Protein AF-A0AAD1DN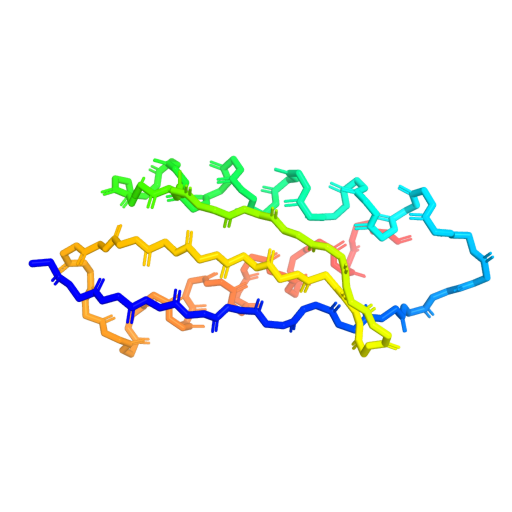Q5-F1 (afdb_monomer_lite)

pLDDT: mean 88.0, std 9.21, range [48.44, 96.12]

Secondary structure (DSSP, 8-state):
-EEEEEEE---SS-HHHHHHHHHHHHHHHHHTT-EEEEEEEETTEEEEEEEESS-HHHHHHHHHHHHHHHHTT-

Sequence (74 aa):
MERYHILIPFWGDDISEDFNFRYELCDYIESMEAVVYEEGTGDNGMHLFFETCIPANEIKKKIKEWAYTKERVM

Structure (mmCIF, N/CA/C/O backbone):
data_AF-A0AAD1DNQ5-F1
#
_entry.id   AF-A0AAD1DNQ5-F1
#
loop_
_atom_site.group_PDB
_atom_site.id
_atom_site.type_symbol
_atom_site.label_atom_id
_atom_site.label_alt_id
_atom_site.label_comp_id
_atom_site.label_asym_id
_atom_site.label_entity_id
_atom_site.label_seq_id
_atom_site.pdbx_PDB_ins_code
_atom_site.Cartn_x
_atom_site.Cartn_y
_atom_site.Cartn_z
_atom_site.occupancy
_atom_site.B_iso_or_equiv
_atom_site.auth_seq_id
_atom_site.auth_comp_id
_atom_site.auth_asym_id
_atom_site.auth_atom_id
_atom_site.pdbx_PDB_model_num
ATOM 1 N N . MET A 1 1 ? -12.461 5.991 9.470 1.00 80.88 1 MET A N 1
ATOM 2 C CA . MET A 1 1 ? -11.363 5.448 8.655 1.00 80.88 1 MET A CA 1
ATOM 3 C C . MET A 1 1 ? -10.414 6.581 8.346 1.00 80.88 1 MET A C 1
ATOM 5 O O . MET A 1 1 ? -10.868 7.672 8.013 1.00 80.88 1 MET A O 1
ATOM 9 N N . GLU A 1 2 ? -9.128 6.349 8.563 1.00 88.38 2 GLU A N 1
ATOM 10 C CA . GLU A 1 2 ? -8.068 7.294 8.226 1.00 88.38 2 GLU A CA 1
ATOM 11 C C . GLU A 1 2 ? -7.568 6.994 6.814 1.00 88.38 2 GLU A C 1
ATOM 13 O O . GLU A 1 2 ? -7.572 5.838 6.391 1.00 88.38 2 GLU A O 1
ATOM 18 N N . ARG A 1 3 ? -7.171 8.041 6.087 1.00 93.19 3 ARG A N 1
ATOM 19 C CA . ARG A 1 3 ? -6.682 7.943 4.709 1.00 93.19 3 ARG A CA 1
ATOM 20 C C . ARG A 1 3 ? -5.174 8.075 4.678 1.00 93.19 3 ARG A C 1
ATOM 22 O O . ARG A 1 3 ? -4.611 8.944 5.345 1.00 93.19 3 ARG A O 1
ATOM 29 N N . TYR A 1 4 ? -4.550 7.248 3.858 1.00 94.06 4 TYR A N 1
ATOM 30 C CA . TYR A 1 4 ? -3.109 7.137 3.752 1.00 94.06 4 TYR A CA 1
ATOM 31 C C . TYR A 1 4 ? -2.669 7.139 2.296 1.00 94.06 4 TYR A C 1
ATOM 33 O O . TYR A 1 4 ? -3.397 6.716 1.400 1.00 94.06 4 TYR A O 1
ATOM 41 N N . HIS A 1 5 ? -1.447 7.622 2.090 1.00 93.75 5 HIS A N 1
ATOM 42 C CA . HIS A 1 5 ? -0.773 7.659 0.802 1.00 93.75 5 HIS A CA 1
ATOM 43 C C . HIS A 1 5 ? 0.627 7.068 0.963 1.00 93.75 5 HIS A C 1
ATOM 45 O O . HIS A 1 5 ? 1.383 7.481 1.846 1.00 93.75 5 HIS A O 1
ATOM 51 N N . ILE A 1 6 ? 0.958 6.094 0.118 1.00 91.62 6 ILE A N 1
ATOM 52 C CA . ILE A 1 6 ? 2.306 5.541 -0.017 1.00 91.62 6 ILE A CA 1
ATOM 53 C C . ILE A 1 6 ? 2.863 5.956 -1.373 1.00 91.62 6 ILE A C 1
ATOM 55 O O . ILE A 1 6 ? 2.199 5.808 -2.400 1.00 91.62 6 ILE A O 1
ATOM 59 N N . LEU A 1 7 ? 4.098 6.452 -1.351 1.00 91.62 7 LEU A N 1
ATOM 60 C CA . LEU A 1 7 ? 4.933 6.632 -2.529 1.00 91.62 7 LEU A CA 1
ATOM 61 C C . LEU A 1 7 ? 5.968 5.508 -2.560 1.00 91.62 7 LEU A C 1
ATOM 63 O O . LEU A 1 7 ? 6.776 5.387 -1.637 1.00 91.62 7 LEU A O 1
ATOM 67 N N . ILE A 1 8 ? 5.937 4.715 -3.621 1.00 88.12 8 ILE A N 1
ATOM 68 C CA . ILE A 1 8 ? 6.940 3.703 -3.935 1.00 88.12 8 ILE A CA 1
ATOM 69 C C . ILE A 1 8 ? 7.821 4.322 -5.026 1.00 88.12 8 ILE A C 1
ATOM 71 O O . ILE A 1 8 ? 7.331 4.488 -6.144 1.00 88.12 8 ILE A O 1
ATOM 75 N N . PRO A 1 9 ? 9.066 4.741 -4.732 1.00 86.31 9 PRO A N 1
ATOM 76 C CA . PRO A 1 9 ? 9.944 5.261 -5.776 1.00 86.31 9 PRO A CA 1
ATOM 77 C C . PRO A 1 9 ? 10.260 4.165 -6.803 1.00 86.31 9 PRO A C 1
ATOM 79 O O . PRO A 1 9 ? 9.997 2.997 -6.546 1.00 86.31 9 PRO A O 1
ATOM 82 N N . PHE A 1 10 ? 10.799 4.533 -7.962 1.00 85.31 10 PHE A N 1
ATOM 83 C CA . PHE A 1 10 ? 11.366 3.555 -8.895 1.00 85.31 10 PHE A CA 1
ATOM 84 C C . PHE A 1 10 ? 12.756 3.152 -8.401 1.00 85.31 10 PHE A C 1
ATOM 86 O O . PHE A 1 10 ? 13.566 4.034 -8.093 1.00 85.31 10 PHE A O 1
ATOM 93 N N . TRP A 1 11 ? 13.024 1.851 -8.286 1.00 75.06 11 TRP A N 1
ATOM 94 C CA . TRP A 1 11 ? 14.279 1.352 -7.702 1.00 75.06 11 TRP A CA 1
ATOM 95 C C . TRP A 1 11 ? 15.211 0.702 -8.729 1.00 75.06 11 TRP A C 1
ATOM 97 O O . TRP A 1 11 ? 16.387 0.508 -8.417 1.00 75.06 11 TRP A O 1
ATOM 107 N N . GLY A 1 12 ? 14.732 0.405 -9.942 1.00 68.62 12 GLY A N 1
ATOM 108 C CA . GLY A 1 12 ? 15.496 -0.321 -10.959 1.00 68.62 12 GLY A CA 1
ATOM 109 C C . GLY A 1 12 ? 15.336 0.205 -12.385 1.00 68.62 12 GLY A C 1
ATOM 110 O O . GLY A 1 12 ? 14.571 1.126 -12.663 1.00 68.62 12 GLY A O 1
ATOM 111 N N . ASP A 1 13 ? 16.085 -0.415 -13.299 1.00 73.75 13 ASP A N 1
ATOM 112 C CA . ASP A 1 13 ? 15.982 -0.170 -14.744 1.00 73.75 13 ASP A CA 1
ATOM 113 C C . ASP A 1 13 ? 14.772 -0.898 -15.368 1.00 73.75 13 ASP A C 1
ATOM 115 O O . ASP A 1 13 ? 14.356 -0.572 -16.482 1.00 73.75 13 ASP A O 1
ATOM 119 N N . ASP A 1 14 ? 14.206 -1.883 -14.654 1.00 80.88 14 ASP A N 1
ATOM 120 C CA . ASP A 1 14 ? 13.023 -2.640 -15.060 1.00 80.88 14 ASP A CA 1
ATOM 121 C C . ASP A 1 14 ? 11.798 -2.244 -14.228 1.00 80.88 14 ASP A C 1
ATOM 123 O O . ASP A 1 14 ? 11.573 -2.708 -13.110 1.00 80.88 14 ASP A O 1
ATOM 127 N N . ILE A 1 15 ? 10.956 -1.412 -14.833 1.00 83.44 15 ILE A N 1
ATOM 128 C CA . ILE A 1 15 ? 9.709 -0.937 -14.234 1.00 83.44 15 ILE A CA 1
ATOM 129 C C . ILE A 1 15 ? 8.710 -2.074 -13.942 1.00 83.44 15 ILE A C 1
ATOM 131 O O . ILE A 1 15 ? 7.770 -1.885 -13.172 1.00 83.44 15 ILE A O 1
ATOM 135 N N . SER A 1 16 ? 8.861 -3.258 -14.549 1.00 84.94 16 SER A N 1
ATOM 136 C CA . SER A 1 16 ? 7.953 -4.384 -14.304 1.00 84.94 16 SER A CA 1
ATOM 137 C C . SER A 1 16 ? 8.101 -4.964 -12.894 1.00 84.94 16 SER A C 1
ATOM 139 O O . SER A 1 16 ? 7.097 -5.355 -12.296 1.00 84.94 16 SER A O 1
ATOM 141 N N . GLU A 1 17 ? 9.309 -4.948 -12.323 1.00 84.31 17 GLU A N 1
ATOM 142 C CA . GLU A 1 17 ? 9.546 -5.343 -10.929 1.00 84.31 17 GLU A CA 1
ATOM 143 C C . GLU A 1 17 ? 8.909 -4.346 -9.958 1.00 84.31 17 GLU A C 1
ATOM 145 O O . GLU A 1 17 ? 8.241 -4.751 -9.004 1.00 84.31 17 GLU A O 1
ATOM 150 N N . ASP A 1 18 ? 9.020 -3.052 -10.263 1.00 84.88 18 ASP A N 1
ATOM 151 C CA . ASP A 1 18 ? 8.364 -1.980 -9.516 1.00 84.88 18 ASP A CA 1
ATOM 152 C C . ASP A 1 18 ? 6.830 -2.179 -9.519 1.00 84.88 18 ASP A C 1
ATOM 154 O O . ASP A 1 18 ? 6.186 -2.192 -8.463 1.00 84.88 18 ASP A O 1
ATOM 158 N N . PHE A 1 19 ? 6.223 -2.423 -10.688 1.00 87.88 19 PHE A N 1
ATOM 159 C CA . PHE A 1 19 ? 4.784 -2.701 -10.777 1.00 87.88 19 PHE A CA 1
ATOM 160 C C . PHE A 1 19 ? 4.374 -3.959 -10.004 1.00 87.88 19 PHE A C 1
ATOM 162 O O . PHE A 1 19 ? 3.347 -3.936 -9.323 1.00 87.88 19 PHE A O 1
ATOM 169 N N . ASN A 1 20 ? 5.164 -5.033 -10.073 1.00 89.19 20 ASN A N 1
ATOM 170 C CA . ASN A 1 20 ? 4.901 -6.250 -9.304 1.00 89.19 20 ASN A CA 1
ATOM 171 C C . ASN A 1 20 ? 4.914 -5.966 -7.800 1.00 89.19 20 ASN A C 1
ATOM 173 O O . ASN A 1 20 ? 3.967 -6.337 -7.108 1.00 89.19 20 ASN A O 1
ATOM 177 N N . PHE A 1 21 ? 5.920 -5.242 -7.304 1.00 88.81 21 PHE A N 1
ATOM 178 C CA . PHE A 1 21 ? 5.991 -4.848 -5.898 1.00 88.81 21 PHE A CA 1
ATOM 179 C C . PHE A 1 21 ? 4.758 -4.042 -5.465 1.00 88.81 21 PHE A C 1
ATOM 181 O O . PHE A 1 21 ? 4.202 -4.280 -4.391 1.00 88.81 21 PHE A O 1
ATOM 188 N N . ARG A 1 22 ? 4.286 -3.114 -6.311 1.00 90.44 22 ARG A N 1
ATOM 189 C CA . ARG A 1 22 ? 3.058 -2.350 -6.052 1.00 90.44 22 ARG A CA 1
ATOM 190 C C . ARG A 1 22 ? 1.841 -3.262 -5.899 1.00 90.44 22 ARG A C 1
ATOM 192 O O . ARG A 1 22 ? 1.094 -3.080 -4.942 1.00 90.44 22 ARG A O 1
ATOM 199 N N . TYR A 1 23 ? 1.648 -4.223 -6.805 1.00 91.44 23 TYR A N 1
ATOM 200 C CA . TYR A 1 23 ? 0.517 -5.154 -6.726 1.00 91.44 23 TYR A CA 1
ATOM 201 C C . TYR A 1 23 ? 0.565 -6.002 -5.455 1.00 91.44 23 TYR A C 1
ATOM 203 O O . TYR A 1 23 ? -0.434 -6.104 -4.750 1.00 91.44 23 TYR A O 1
ATOM 211 N N . GLU A 1 24 ? 1.736 -6.534 -5.100 1.00 93.06 24 GLU A N 1
ATOM 212 C CA . GLU A 1 24 ? 1.868 -7.308 -3.865 1.00 93.06 24 GLU A CA 1
ATOM 213 C C . GLU A 1 24 ? 1.608 -6.455 -2.609 1.00 93.06 24 GLU A C 1
ATOM 215 O O . GLU A 1 24 ? 1.069 -6.951 -1.615 1.00 93.06 24 GLU A O 1
ATOM 220 N N . LEU A 1 25 ? 1.978 -5.169 -2.637 1.00 92.31 25 LEU A N 1
ATOM 221 C CA . LEU A 1 25 ? 1.690 -4.243 -1.545 1.00 92.31 25 LEU A CA 1
ATOM 222 C C . LEU A 1 25 ? 0.190 -3.928 -1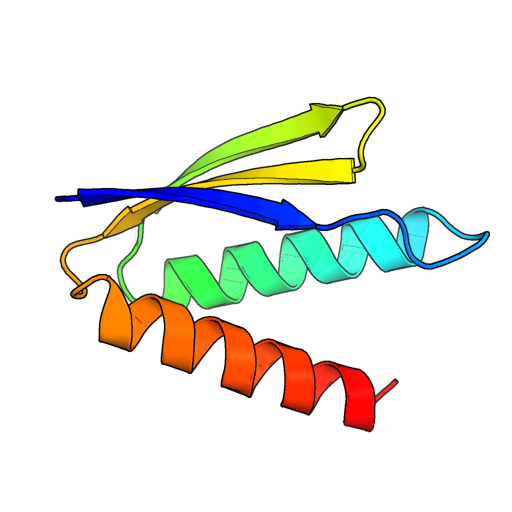.452 1.00 92.31 25 LEU A C 1
ATOM 224 O O . LEU A 1 25 ? -0.327 -3.846 -0.338 1.00 92.31 25 LEU A O 1
ATOM 228 N N . CYS A 1 26 ? -0.514 -3.786 -2.581 1.00 93.06 26 CYS A N 1
ATOM 229 C CA . CYS A 1 26 ? -1.975 -3.662 -2.599 1.00 93.06 26 CYS A CA 1
ATOM 230 C C . CYS A 1 26 ? -2.632 -4.865 -1.918 1.00 93.06 26 CYS A C 1
ATOM 232 O O . CYS A 1 26 ? -3.373 -4.676 -0.954 1.00 93.06 26 CYS A O 1
ATOM 234 N N . ASP A 1 27 ? -2.281 -6.082 -2.340 1.00 94.38 27 ASP A N 1
ATOM 235 C CA . ASP A 1 27 ? -2.818 -7.322 -1.766 1.00 94.38 27 ASP A CA 1
ATOM 236 C C . ASP A 1 27 ? -2.563 -7.395 -0.254 1.00 94.38 27 ASP A C 1
ATOM 238 O O . ASP A 1 27 ? -3.434 -7.775 0.534 1.00 94.38 27 ASP A O 1
ATOM 242 N N . TYR A 1 28 ? -1.364 -6.994 0.181 1.00 94.50 28 TYR A N 1
ATOM 243 C CA . TYR A 1 28 ? -1.030 -6.950 1.599 1.00 94.50 28 TYR A CA 1
ATOM 244 C C . TYR A 1 28 ? -1.882 -5.933 2.366 1.00 94.50 28 TYR A C 1
ATOM 246 O O . TYR A 1 28 ? -2.389 -6.254 3.442 1.00 94.50 28 TYR A O 1
ATOM 254 N N . ILE A 1 29 ? -2.066 -4.725 1.828 1.00 93.94 29 ILE A N 1
ATOM 255 C CA . ILE A 1 29 ? -2.909 -3.687 2.431 1.00 93.94 29 ILE A CA 1
ATOM 256 C C . ILE A 1 29 ? -4.349 -4.188 2.563 1.00 93.94 29 ILE A C 1
ATOM 258 O O . ILE A 1 29 ? -4.909 -4.131 3.660 1.00 93.94 29 ILE A O 1
ATOM 262 N N . GLU A 1 30 ? -4.917 -4.757 1.503 1.00 93.19 30 GLU A N 1
ATOM 263 C CA . GLU A 1 30 ? -6.279 -5.298 1.523 1.00 93.19 30 GLU A CA 1
ATOM 264 C C . GLU A 1 30 ? -6.438 -6.466 2.508 1.00 93.19 30 GLU A C 1
ATOM 266 O O . GLU A 1 30 ? -7.445 -6.556 3.215 1.00 93.19 30 GLU A O 1
ATOM 271 N N . SER A 1 31 ? -5.409 -7.309 2.663 1.00 94.56 31 SER A N 1
ATOM 272 C CA . SER A 1 31 ? -5.405 -8.402 3.651 1.00 94.56 31 SER A CA 1
ATOM 273 C C . SER A 1 31 ? -5.496 -7.925 5.110 1.00 94.56 31 SER A C 1
ATOM 275 O O . SER A 1 31 ? -5.858 -8.699 5.996 1.00 94.56 31 SER A O 1
ATOM 277 N N . MET A 1 32 ? -5.186 -6.651 5.372 1.00 92.88 32 MET A N 1
ATOM 278 C CA . MET A 1 32 ? -5.260 -6.020 6.692 1.00 92.88 32 MET A CA 1
ATOM 279 C C . MET A 1 32 ? -6.582 -5.269 6.928 1.00 92.88 32 MET A C 1
ATOM 281 O O . MET A 1 32 ? -6.624 -4.371 7.768 1.00 92.88 32 MET A O 1
ATOM 285 N N . GLU A 1 33 ? -7.648 -5.595 6.190 1.00 89.19 33 GLU A N 1
ATOM 286 C CA . GLU A 1 33 ? -8.949 -4.903 6.258 1.00 89.19 33 GLU A CA 1
ATOM 287 C C . GLU A 1 33 ? -8.864 -3.405 5.901 1.00 89.19 33 GLU A C 1
ATOM 289 O O . GLU A 1 33 ? -9.674 -2.586 6.347 1.00 89.19 33 GLU A O 1
ATOM 294 N N . ALA A 1 34 ? -7.860 -3.021 5.1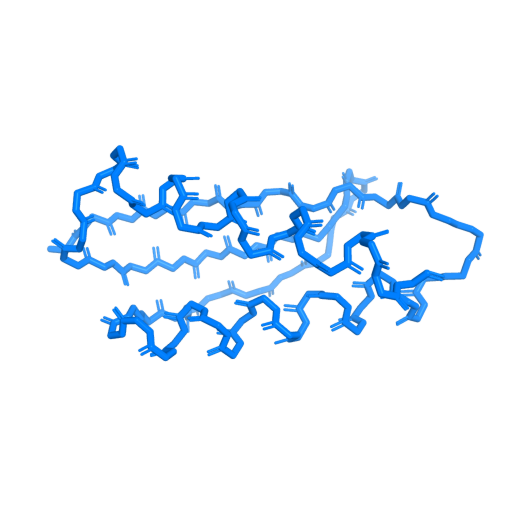12 1.00 91.62 34 ALA A N 1
ATOM 295 C CA . ALA A 1 34 ? -7.809 -1.714 4.477 1.00 91.62 34 ALA A CA 1
ATOM 296 C C . ALA A 1 34 ? -8.433 -1.781 3.078 1.00 91.62 34 ALA A C 1
ATOM 298 O O . ALA A 1 34 ? -8.529 -2.845 2.476 1.00 91.62 34 ALA A O 1
ATOM 299 N N . VAL A 1 35 ? -8.845 -0.632 2.553 1.00 94.06 35 VAL A N 1
ATOM 300 C CA . VAL A 1 35 ? -9.417 -0.520 1.208 1.00 94.06 35 VAL A CA 1
ATOM 301 C C . VAL A 1 35 ? -8.504 0.361 0.376 1.00 94.06 35 VAL A C 1
ATOM 303 O O . VAL A 1 35 ? -8.375 1.552 0.667 1.00 94.06 35 VAL A O 1
ATOM 306 N N . VAL A 1 36 ? -7.873 -0.213 -0.649 1.00 93.25 36 VAL A N 1
ATOM 307 C CA . VAL A 1 36 ? -7.162 0.555 -1.676 1.00 93.25 36 VAL A CA 1
ATOM 308 C C . VAL A 1 36 ? -8.211 1.107 -2.634 1.00 93.25 36 VAL A C 1
ATOM 310 O O . VAL A 1 36 ? -8.962 0.353 -3.245 1.00 93.25 36 VAL A O 1
ATOM 313 N N . TYR A 1 37 ? -8.311 2.429 -2.736 1.00 92.81 37 TYR A N 1
ATOM 314 C CA . TYR A 1 37 ? -9.339 3.075 -3.563 1.00 92.81 37 TYR A CA 1
ATOM 315 C C . TYR A 1 37 ? -8.764 3.792 -4.784 1.00 92.81 37 TYR A C 1
ATOM 317 O O . TYR A 1 37 ? -9.512 4.131 -5.699 1.00 92.81 37 TYR A O 1
ATOM 325 N N . GLU A 1 38 ? -7.453 4.035 -4.810 1.00 92.56 38 GLU A N 1
ATOM 326 C CA . GLU A 1 38 ? -6.776 4.642 -5.949 1.00 92.56 38 GLU A CA 1
ATOM 327 C C . GLU A 1 38 ? -5.321 4.174 -6.016 1.00 92.56 38 GLU A C 1
ATOM 329 O O . GLU A 1 38 ? -4.598 4.158 -5.016 1.00 92.56 38 GLU A O 1
ATOM 334 N N . GLU A 1 39 ? -4.890 3.823 -7.223 1.00 91.19 39 GLU A N 1
ATOM 335 C CA . GLU A 1 39 ? -3.503 3.542 -7.559 1.00 91.19 39 GLU A CA 1
ATOM 336 C C . GLU A 1 39 ? -3.105 4.328 -8.809 1.00 91.19 39 GLU A C 1
ATOM 338 O O . GLU A 1 39 ? -3.913 4.552 -9.712 1.00 91.19 39 GLU A O 1
ATOM 343 N N . GLY A 1 40 ? -1.847 4.753 -8.875 1.00 89.25 40 GLY A N 1
ATOM 344 C CA . GLY A 1 40 ? -1.359 5.539 -9.999 1.00 89.25 40 GLY A CA 1
ATOM 345 C C . GLY A 1 40 ? 0.150 5.491 -10.146 1.00 89.25 40 GLY A C 1
ATOM 346 O O . GLY A 1 40 ? 0.866 5.014 -9.266 1.00 89.25 40 GLY A O 1
ATOM 347 N N . THR A 1 41 ? 0.624 6.016 -11.267 1.00 90.94 41 THR A N 1
ATOM 348 C CA . THR A 1 41 ? 2.046 6.190 -11.556 1.00 90.94 41 THR A CA 1
ATOM 349 C C . THR A 1 41 ? 2.276 7.656 -11.889 1.00 90.94 41 THR A C 1
ATOM 351 O O . THR A 1 41 ? 1.563 8.220 -12.718 1.00 90.94 41 THR A O 1
ATOM 354 N N . GLY A 1 42 ? 3.238 8.276 -11.216 1.00 86.50 42 GLY A N 1
ATOM 355 C CA . GLY A 1 42 ? 3.685 9.642 -11.458 1.00 86.50 42 GLY A CA 1
ATOM 356 C C . GLY A 1 42 ? 5.185 9.686 -11.740 1.00 86.50 42 GLY A C 1
ATOM 357 O O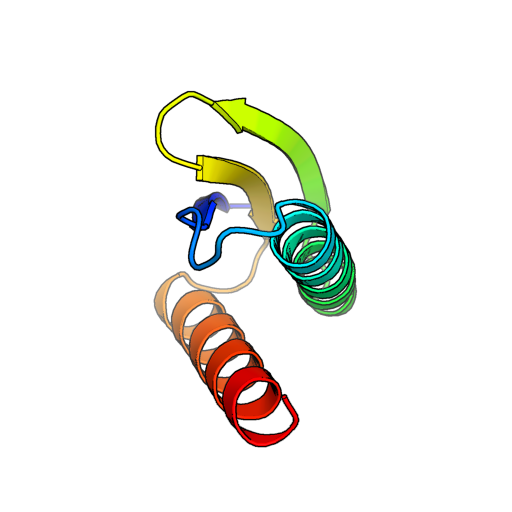 . GLY A 1 42 ? 5.880 8.673 -11.667 1.00 86.50 42 GLY A O 1
ATOM 358 N N . ASP A 1 43 ? 5.699 10.881 -12.025 1.00 85.88 43 ASP A N 1
ATOM 359 C CA . ASP A 1 43 ? 7.119 11.087 -12.352 1.00 85.88 43 ASP A CA 1
ATOM 360 C C . ASP A 1 43 ? 8.072 10.691 -11.207 1.00 85.88 43 ASP A C 1
ATOM 362 O O . ASP A 1 43 ? 9.253 10.439 -11.428 1.00 85.88 43 ASP A O 1
ATOM 366 N N . ASN A 1 44 ? 7.573 10.649 -9.969 1.00 86.94 44 ASN A N 1
ATOM 367 C CA . ASN A 1 44 ? 8.332 10.340 -8.758 1.00 86.94 44 ASN A CA 1
ATOM 368 C C . ASN A 1 44 ? 8.113 8.915 -8.226 1.00 86.94 44 ASN A C 1
ATOM 370 O O . ASN A 1 44 ? 8.640 8.595 -7.157 1.00 86.94 44 ASN A O 1
ATOM 374 N N . GLY A 1 45 ? 7.352 8.078 -8.935 1.00 89.31 45 GLY A N 1
ATOM 375 C CA . GLY A 1 45 ? 7.111 6.691 -8.553 1.00 89.31 45 GLY A CA 1
ATOM 376 C C . GLY A 1 45 ? 5.652 6.272 -8.660 1.00 89.31 45 GLY A C 1
ATOM 377 O O . GLY A 1 45 ? 4.823 6.904 -9.314 1.00 89.31 45 GLY A O 1
ATOM 378 N N . MET A 1 46 ? 5.327 5.178 -7.987 1.00 90.81 46 MET A N 1
ATOM 379 C CA . MET A 1 46 ? 3.972 4.654 -7.901 1.00 90.81 46 MET A CA 1
ATOM 380 C C . MET A 1 46 ? 3.294 5.120 -6.620 1.00 90.81 46 MET A C 1
ATOM 382 O O . MET A 1 46 ? 3.899 5.212 -5.551 1.00 90.81 46 MET A O 1
ATOM 386 N N . HIS A 1 47 ? 2.006 5.398 -6.737 1.00 92.69 47 HIS A N 1
ATOM 387 C CA . HIS A 1 47 ? 1.175 5.946 -5.684 1.00 92.69 47 HIS A CA 1
ATOM 388 C C . HIS A 1 47 ? 0.095 4.940 -5.319 1.00 92.69 47 HIS A C 1
ATOM 390 O O . HIS A 1 47 ? -0.602 4.445 -6.204 1.00 92.69 47 HIS A O 1
ATOM 396 N N . LEU A 1 48 ? -0.059 4.689 -4.021 1.00 93.81 48 LEU A N 1
ATOM 397 C CA . LEU A 1 48 ? -1.165 3.918 -3.464 1.00 93.81 48 LEU A CA 1
ATOM 398 C C . LEU A 1 48 ? -1.907 4.759 -2.438 1.00 93.81 48 LEU A C 1
ATOM 400 O O . LEU A 1 48 ? -1.301 5.261 -1.486 1.00 93.81 48 LEU A O 1
ATOM 404 N N . PHE A 1 49 ? -3.215 4.884 -2.624 1.00 94.75 49 PHE A N 1
ATOM 405 C CA . PHE A 1 49 ? -4.113 5.544 -1.693 1.00 94.75 49 PHE A CA 1
ATOM 406 C C . PHE A 1 49 ? -5.082 4.527 -1.114 1.00 94.75 49 PHE A C 1
ATOM 408 O O . PHE A 1 49 ? -5.748 3.783 -1.838 1.00 94.75 49 PHE A O 1
ATOM 415 N N . PHE A 1 50 ? -5.162 4.503 0.209 1.00 95.81 50 PHE A N 1
ATOM 416 C CA . PHE A 1 50 ? -5.986 3.537 0.911 1.00 95.81 50 PHE A CA 1
ATOM 417 C C . PHE A 1 50 ? -6.560 4.119 2.193 1.00 95.81 50 PHE A C 1
ATOM 419 O O . PHE A 1 50 ? -6.058 5.103 2.745 1.00 95.81 50 PHE A O 1
ATOM 426 N N . GLU A 1 51 ? -7.626 3.499 2.675 1.00 96.12 51 GLU A N 1
ATOM 427 C CA . GLU A 1 51 ? -8.239 3.826 3.951 1.00 96.12 51 GLU A CA 1
ATOM 428 C C . GLU A 1 51 ? -8.268 2.620 4.882 1.00 96.12 51 GLU A C 1
ATOM 430 O O . GLU A 1 51 ? -8.409 1.479 4.452 1.00 96.12 51 GLU A O 1
ATOM 435 N N . THR A 1 52 ? -8.095 2.863 6.178 1.00 95.00 52 THR A N 1
ATOM 436 C CA . THR A 1 52 ? -8.114 1.796 7.182 1.00 95.00 52 THR A CA 1
ATOM 437 C C . THR A 1 52 ? -8.589 2.312 8.537 1.00 95.00 52 THR A C 1
ATOM 439 O O . THR A 1 52 ? -8.616 3.517 8.810 1.00 95.00 52 THR A O 1
ATOM 442 N N . CYS A 1 53 ? -9.002 1.385 9.395 1.00 93.94 53 CYS A N 1
ATOM 443 C CA . CYS A 1 53 ? -9.224 1.630 10.819 1.00 93.94 53 CYS A CA 1
ATOM 444 C C . CYS A 1 53 ? -7.964 1.365 11.661 1.00 93.94 53 CYS A C 1
ATOM 446 O O . CYS A 1 53 ? -7.977 1.637 12.861 1.00 93.94 53 CYS A O 1
ATOM 448 N N . ILE A 1 54 ? -6.891 0.840 11.058 1.00 92.81 54 ILE A N 1
ATOM 449 C CA . ILE A 1 54 ? -5.629 0.578 11.748 1.00 92.81 54 ILE A CA 1
ATOM 450 C C . ILE A 1 54 ? -4.935 1.910 12.073 1.00 92.81 54 ILE A C 1
ATOM 452 O O . ILE A 1 54 ? -4.763 2.738 11.176 1.00 92.81 54 ILE A O 1
ATOM 456 N N . PRO A 1 55 ? -4.474 2.116 13.321 1.00 92.38 55 PRO A N 1
ATOM 457 C CA . PRO A 1 55 ? -3.745 3.323 13.694 1.00 92.38 55 PRO A CA 1
ATOM 458 C C . PRO A 1 55 ? -2.483 3.551 12.851 1.00 92.38 55 PRO A C 1
ATOM 460 O O . PRO A 1 55 ? -1.721 2.615 12.593 1.00 92.38 55 PRO A O 1
ATOM 463 N N . ALA A 1 56 ? -2.186 4.815 12.535 1.00 88.56 56 ALA A N 1
ATOM 464 C CA . ALA A 1 56 ? -1.044 5.234 11.708 1.00 88.56 56 ALA A CA 1
ATOM 465 C C . ALA A 1 56 ? 0.298 4.562 12.063 1.00 88.56 56 ALA A C 1
ATOM 467 O O . ALA A 1 56 ? 1.056 4.139 11.188 1.00 88.56 56 ALA A O 1
ATOM 468 N N . ASN A 1 57 ? 0.610 4.451 13.357 1.00 92.06 57 ASN A N 1
ATOM 469 C CA . ASN A 1 57 ? 1.868 3.857 13.817 1.00 92.06 57 ASN A CA 1
ATOM 470 C C . ASN A 1 57 ? 1.935 2.348 13.556 1.00 92.06 57 ASN A C 1
ATOM 472 O O . ASN A 1 57 ? 3.009 1.824 13.262 1.00 92.06 57 ASN A O 1
ATOM 476 N N . GLU A 1 58 ? 0.801 1.658 13.659 1.00 93.50 58 GLU A N 1
ATOM 477 C CA . GLU A 1 58 ? 0.718 0.219 13.439 1.00 93.50 58 GLU A CA 1
ATOM 478 C C . GLU A 1 58 ? 0.779 -0.102 11.945 1.00 93.50 58 GLU A C 1
ATOM 480 O O . GLU A 1 58 ? 1.605 -0.920 11.542 1.00 93.50 58 GLU A O 1
ATOM 485 N N . ILE A 1 59 ? -0.004 0.592 11.111 1.00 91.50 59 ILE A N 1
ATOM 486 C CA . ILE A 1 59 ? 0.000 0.357 9.661 1.00 91.50 59 ILE A CA 1
ATOM 487 C C . ILE A 1 59 ? 1.376 0.657 9.050 1.00 91.50 59 ILE A C 1
ATOM 489 O O . ILE A 1 59 ? 1.906 -0.137 8.274 1.00 91.50 59 ILE A O 1
ATOM 493 N N . LYS A 1 60 ? 2.032 1.737 9.498 1.00 90.94 60 LYS A N 1
ATOM 494 C CA . LYS A 1 60 ? 3.401 2.079 9.089 1.00 90.94 60 LYS A CA 1
ATOM 495 C C . LYS A 1 60 ? 4.410 1.003 9.484 1.00 90.94 60 LYS A C 1
ATOM 497 O O . LYS A 1 60 ? 5.343 0.743 8.727 1.00 90.94 60 LYS A O 1
ATOM 502 N N . LYS A 1 61 ? 4.262 0.407 10.671 1.00 94.25 61 LYS A N 1
ATOM 503 C CA . LYS A 1 61 ? 5.135 -0.677 11.131 1.00 94.25 61 LYS A CA 1
ATOM 504 C C . LYS A 1 61 ? 4.934 -1.930 10.275 1.00 94.25 61 LYS A C 1
ATOM 506 O O . LYS A 1 61 ? 5.917 -2.444 9.755 1.00 94.25 61 LYS A O 1
ATOM 511 N N . LYS A 1 62 ? 3.682 -2.347 10.067 1.00 93.56 62 LYS A N 1
ATOM 512 C CA . LYS A 1 62 ? 3.320 -3.526 9.265 1.00 93.56 62 LYS A CA 1
ATOM 513 C C . LYS A 1 62 ? 3.850 -3.448 7.833 1.00 93.56 62 LYS A C 1
ATOM 515 O O . LYS A 1 62 ? 4.538 -4.359 7.389 1.00 93.56 62 LYS A O 1
ATOM 520 N N . ILE A 1 63 ? 3.625 -2.323 7.149 1.00 92.31 63 ILE A N 1
ATOM 521 C CA . ILE A 1 63 ? 4.117 -2.114 5.776 1.00 92.31 63 ILE A CA 1
ATOM 522 C C . ILE A 1 63 ? 5.648 -2.165 5.716 1.00 92.31 63 ILE A C 1
ATOM 524 O O . ILE A 1 63 ? 6.206 -2.789 4.819 1.00 92.31 63 ILE A O 1
ATOM 528 N N . LYS A 1 64 ? 6.346 -1.548 6.680 1.00 91.62 64 LYS A N 1
ATOM 529 C CA . LYS A 1 64 ? 7.817 -1.590 6.735 1.00 91.62 64 LYS A CA 1
ATOM 530 C C . LYS A 1 64 ? 8.359 -2.997 6.971 1.00 91.62 64 LYS A C 1
ATOM 532 O O . LYS A 1 64 ? 9.338 -3.377 6.339 1.00 91.62 64 LYS A O 1
ATOM 537 N N . GLU A 1 65 ? 7.753 -3.747 7.887 1.00 93.00 65 GLU A N 1
ATOM 538 C CA . GLU A 1 65 ? 8.143 -5.132 8.172 1.00 93.00 65 GLU A CA 1
ATOM 539 C C . GLU A 1 65 ? 7.917 -6.028 6.950 1.00 93.00 65 GLU A C 1
ATOM 541 O O . GLU A 1 65 ? 8.794 -6.815 6.591 1.00 93.00 65 GLU A O 1
ATOM 546 N N . TRP A 1 66 ? 6.783 -5.863 6.267 1.00 93.19 66 TRP A N 1
ATOM 547 C CA . TRP A 1 66 ? 6.481 -6.574 5.028 1.00 93.19 66 TRP A CA 1
ATOM 548 C C . TRP A 1 66 ? 7.487 -6.247 3.915 1.00 93.19 66 TRP A C 1
ATOM 550 O O . TRP A 1 66 ? 8.090 -7.166 3.361 1.00 93.19 66 TRP A O 1
ATOM 560 N N . ALA A 1 67 ? 7.748 -4.959 3.660 1.00 87.69 67 ALA A N 1
ATOM 561 C CA . ALA A 1 67 ? 8.684 -4.515 2.625 1.00 87.69 67 ALA A CA 1
ATOM 562 C C . ALA A 1 67 ? 10.102 -5.057 2.868 1.00 87.69 67 ALA A C 1
ATOM 564 O O . ALA A 1 67 ? 10.711 -5.629 1.969 1.00 87.69 67 ALA A O 1
ATOM 565 N N . TYR A 1 68 ? 10.589 -4.991 4.112 1.00 86.56 68 TYR A N 1
ATOM 566 C CA . TYR A 1 68 ? 11.898 -5.539 4.479 1.00 86.56 68 TYR A CA 1
ATOM 567 C C . TYR A 1 68 ? 11.978 -7.065 4.312 1.00 86.56 68 TYR A C 1
ATOM 569 O O . TYR A 1 68 ? 13.038 -7.623 4.032 1.00 86.56 68 TYR A O 1
ATOM 577 N N . THR A 1 69 ? 10.857 -7.769 4.490 1.00 85.56 69 THR A N 1
ATOM 578 C CA . THR A 1 69 ? 10.801 -9.219 4.262 1.00 85.56 69 THR A CA 1
ATOM 579 C C . THR A 1 69 ? 10.895 -9.542 2.769 1.00 85.56 69 THR A C 1
ATOM 581 O O . THR A 1 69 ? 11.535 -10.526 2.411 1.00 85.56 69 THR A O 1
ATOM 584 N N . LYS A 1 70 ? 10.318 -8.702 1.902 1.00 79.62 70 LYS A N 1
ATOM 585 C CA . LYS A 1 70 ? 10.382 -8.841 0.439 1.00 79.62 70 LYS A CA 1
ATOM 586 C C . LYS A 1 70 ? 11.771 -8.537 -0.124 1.00 79.62 70 LYS A C 1
ATOM 588 O O . LYS A 1 70 ? 12.281 -9.346 -0.890 1.00 79.62 70 LYS A O 1
ATOM 593 N N . GLU A 1 71 ? 12.433 -7.483 0.355 1.00 70.31 71 GLU A N 1
ATOM 594 C CA . GLU A 1 71 ? 13.823 -7.147 -0.017 1.00 70.31 71 GLU A CA 1
ATOM 595 C C . GLU A 1 71 ? 14.842 -8.250 0.321 1.00 70.31 71 GLU A C 1
ATOM 597 O O . GLU A 1 71 ? 15.931 -8.277 -0.237 1.00 70.31 71 GLU A O 1
ATOM 602 N N . ARG A 1 72 ? 14.528 -9.157 1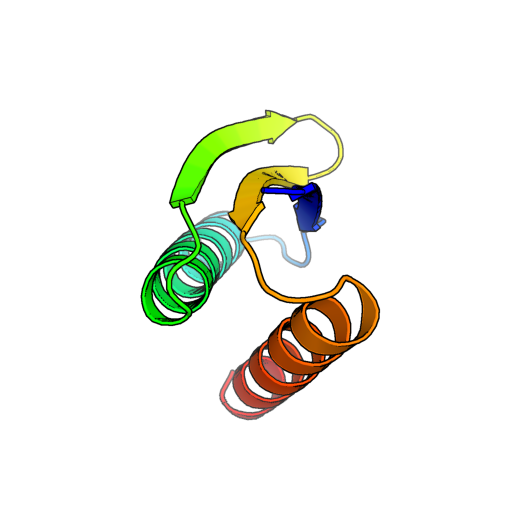.256 1.00 58.38 72 ARG A N 1
ATOM 603 C CA . ARG A 1 72 ? 15.397 -10.300 1.598 1.00 58.38 72 ARG A CA 1
ATOM 604 C C . ARG A 1 72 ? 15.151 -11.546 0.749 1.00 58.38 72 ARG A C 1
ATOM 606 O O . ARG A 1 72 ? 15.901 -12.512 0.891 1.00 58.38 72 ARG A O 1
ATOM 613 N N . VAL A 1 73 ? 14.059 -11.569 -0.010 1.00 50.94 73 VAL A N 1
ATOM 614 C CA . VAL A 1 73 ? 13.641 -12.703 -0.846 1.00 50.94 73 VAL A CA 1
ATOM 615 C C . VAL A 1 73 ? 13.934 -12.436 -2.328 1.00 50.94 73 VAL A C 1
ATOM 617 O O . VAL A 1 73 ? 14.097 -13.401 -3.073 1.00 50.94 73 VAL A O 1
ATOM 620 N N . MET A 1 74 ? 14.028 -11.162 -2.725 1.00 48.44 74 MET A N 1
ATOM 621 C CA . MET A 1 74 ? 14.615 -10.711 -3.996 1.00 48.44 74 MET A CA 1
ATOM 622 C C . MET A 1 74 ? 16.146 -10.786 -3.951 1.00 48.44 74 MET A C 1
ATOM 624 O O . MET A 1 74 ? 16.737 -11.124 -4.999 1.00 48.44 74 MET A O 1
#

Organism: NCBI:txid1493872

Radius of gyration: 12.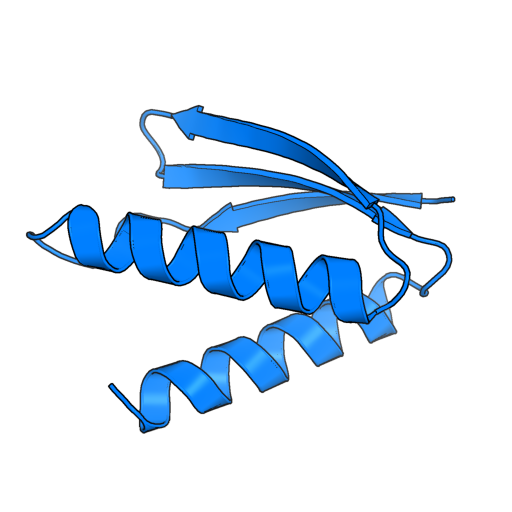12 Å; chains: 1; bounding box: 27×24×29 Å

Foldseek 3Di:
DDKDKDFDFDDDPDCVVLVVVVVVLQVVCVVQVKAFDDWDADPGGIMTMIDDPDDPVVVVVSSVVVVVVVVVVD